Protein AF-A0A7W0UX77-F1 (afdb_monomer_lite)

Radius of gyration: 24.15 Å; chains: 1; bounding box: 64×59×55 Å

Foldseek 3Di:
DDDDDDDDDDDDDDDDDDDDDDDDDDDDDDDPPPPPPPQDPDDDADADDPPDDDDDPCAPPDFPDDRPQKDKDKDFDDDAWRWTWDADPPRPDDGIDIDGDDQDQDPRIDMDIDGRHHDYPDDDDDDDDDQDDHDNDRDDDDDD

Sequence (144 aa):
MNKFIITATYTLAFALAIACNASTEPATTGESSSEPNIVQPERAAPVQESGKSLSYNFDSDAAGRMPVKFHDALTGKGSRGQWSVKADSTAPSAPNVFAQTSADKTSYRFPLAIADEGSFRDLDLSVRFKPISGSVDQAAGLVW

Structure (mmCIF, N/CA/C/O backbone):
data_AF-A0A7W0UX77-F1
#
_entry.id   AF-A0A7W0UX77-F1
#
loop_
_atom_site.group_PDB
_atom_site.id
_atom_site.type_symbol
_atom_site.label_atom_id
_atom_site.label_alt_id
_atom_site.label_comp_id
_atom_site.label_asym_id
_atom_site.label_entity_id
_atom_site.label_seq_id
_atom_site.pdbx_PDB_ins_code
_atom_site.Cartn_x
_atom_site.Cartn_y
_atom_site.Cartn_z
_atom_site.occupancy
_atom_site.B_iso_or_equiv
_atom_site.auth_seq_id
_atom_site.auth_comp_id
_atom_site.auth_asym_id
_atom_site.auth_atom_id
_atom_site.pdbx_PDB_model_num
ATOM 1 N N . MET A 1 1 ? -44.059 -42.157 6.812 1.00 41.53 1 MET A N 1
ATOM 2 C CA . MET A 1 1 ? -44.510 -42.060 5.405 1.00 41.53 1 MET A CA 1
ATOM 3 C C . MET A 1 1 ? -43.559 -41.133 4.661 1.00 41.53 1 MET A C 1
ATOM 5 O O . MET A 1 1 ? -43.005 -40.229 5.272 1.00 41.53 1 MET A O 1
ATOM 9 N N . ASN A 1 2 ? -43.262 -41.487 3.416 1.00 35.41 2 ASN A N 1
ATOM 10 C CA . ASN A 1 2 ? -41.934 -41.441 2.797 1.00 35.41 2 ASN A CA 1
ATOM 11 C C . ASN A 1 2 ? -41.350 -40.048 2.504 1.00 35.41 2 ASN A C 1
ATOM 13 O O . ASN A 1 2 ? -42.035 -39.167 1.994 1.00 35.41 2 ASN A O 1
ATOM 17 N N . LYS A 1 3 ? -40.035 -39.915 2.735 1.00 41.59 3 LYS A N 1
ATOM 18 C CA . LYS A 1 3 ? -39.180 -38.848 2.196 1.00 41.59 3 LYS A CA 1
ATOM 19 C C . LYS A 1 3 ? -38.663 -39.287 0.819 1.00 41.59 3 LYS A C 1
ATOM 21 O O . LYS A 1 3 ? -38.046 -40.344 0.723 1.00 41.59 3 LYS A O 1
ATOM 26 N N . PHE A 1 4 ? -38.917 -38.498 -0.223 1.00 43.62 4 PHE A N 1
ATOM 27 C CA . PHE A 1 4 ? -38.335 -38.690 -1.555 1.00 43.62 4 PHE A CA 1
ATOM 28 C C . PHE A 1 4 ? -36.957 -38.017 -1.610 1.00 43.62 4 PHE A C 1
ATOM 30 O O . PHE A 1 4 ? -36.843 -36.818 -1.366 1.00 43.62 4 PHE A O 1
ATOM 37 N N . ILE A 1 5 ? -35.918 -38.795 -1.912 1.00 51.06 5 ILE A N 1
ATOM 38 C CA . ILE A 1 5 ? -34.559 -38.315 -2.188 1.00 51.06 5 ILE A CA 1
ATOM 39 C C . ILE A 1 5 ? -34.393 -38.335 -3.710 1.00 51.06 5 ILE A C 1
ATOM 41 O O . ILE A 1 5 ? -34.465 -39.400 -4.320 1.00 51.06 5 ILE A O 1
ATOM 45 N N . ILE A 1 6 ? -34.213 -37.164 -4.323 1.00 50.19 6 ILE A N 1
ATOM 46 C CA . ILE A 1 6 ? -33.866 -37.027 -5.742 1.00 50.19 6 ILE A CA 1
ATOM 47 C C . ILE A 1 6 ? -32.341 -36.970 -5.824 1.00 50.19 6 ILE A C 1
ATOM 49 O O . ILE A 1 6 ? -31.734 -35.955 -5.489 1.00 50.19 6 ILE A O 1
ATOM 53 N N . THR A 1 7 ? -31.720 -38.065 -6.253 1.00 43.53 7 THR A N 1
ATOM 54 C CA . THR A 1 7 ? -30.287 -38.112 -6.562 1.00 43.53 7 THR A CA 1
ATOM 55 C C . THR A 1 7 ? -30.116 -37.825 -8.052 1.00 43.53 7 THR A C 1
ATOM 57 O O . THR A 1 7 ? -30.502 -38.640 -8.885 1.00 43.53 7 THR A O 1
ATOM 60 N N . ALA A 1 8 ? -29.566 -36.661 -8.401 1.00 49.38 8 ALA A N 1
ATOM 61 C CA . ALA A 1 8 ? -29.214 -36.318 -9.776 1.00 49.38 8 ALA A CA 1
ATOM 62 C C . ALA A 1 8 ? -27.755 -36.714 -10.045 1.00 49.38 8 ALA A C 1
ATOM 64 O O . ALA A 1 8 ? -26.821 -36.039 -9.617 1.00 49.38 8 ALA A O 1
ATOM 65 N N . THR A 1 9 ? -27.553 -37.828 -10.742 1.00 46.56 9 THR A N 1
ATOM 66 C CA . THR A 1 9 ? -26.255 -38.222 -11.300 1.00 46.56 9 THR A CA 1
ATOM 67 C C . THR A 1 9 ? -26.017 -37.474 -12.608 1.00 46.56 9 THR A C 1
ATOM 69 O O . THR A 1 9 ? -26.667 -37.758 -13.611 1.00 46.56 9 THR A O 1
ATOM 72 N N . TYR A 1 10 ? -25.080 -36.527 -12.605 1.00 35.75 10 TYR A N 1
ATOM 73 C CA . TYR A 1 10 ? -24.553 -35.914 -13.824 1.00 35.75 10 TYR A 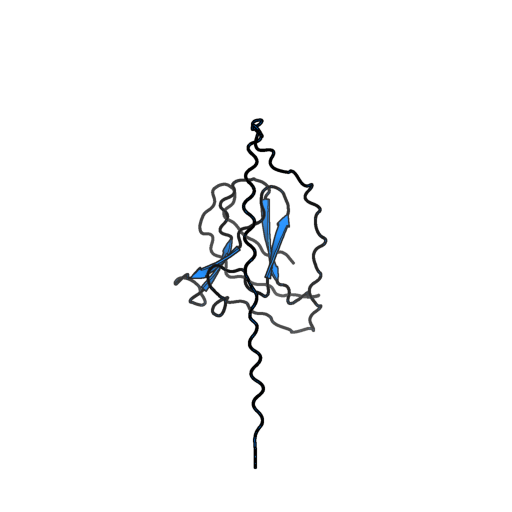CA 1
ATOM 74 C C . TYR A 1 10 ? -23.362 -36.733 -14.324 1.00 35.75 10 TYR A C 1
ATOM 76 O O . TYR A 1 10 ? -22.275 -36.680 -13.755 1.00 35.75 10 TYR A O 1
ATOM 84 N N . THR A 1 11 ? -23.565 -37.493 -15.396 1.00 43.06 11 THR A N 1
ATOM 85 C CA . THR A 1 11 ? -22.472 -38.079 -16.177 1.00 43.06 11 THR A CA 1
ATOM 86 C C . THR A 1 11 ? -22.197 -37.142 -17.348 1.00 43.06 11 THR A C 1
ATOM 88 O O . THR A 1 11 ? -22.965 -37.117 -18.305 1.00 43.06 11 THR A O 1
ATOM 91 N N . LEU A 1 12 ? -21.125 -36.348 -17.272 1.00 45.03 12 LEU A N 1
ATOM 92 C CA . LEU A 1 12 ? -20.636 -35.578 -18.415 1.00 45.03 12 LEU A CA 1
ATOM 93 C C . LEU A 1 12 ? -19.421 -36.303 -19.000 1.00 45.03 12 LEU A C 1
ATOM 95 O O . LEU A 1 12 ? -18.380 -36.422 -18.355 1.00 45.03 12 LEU A O 1
ATOM 99 N N . ALA A 1 13 ? -19.603 -36.851 -20.199 1.00 52.28 13 ALA A N 1
ATOM 100 C CA . ALA A 1 13 ? -18.583 -37.580 -20.936 1.00 52.28 13 ALA A CA 1
ATOM 101 C C . ALA A 1 13 ? -17.512 -36.628 -21.495 1.00 52.28 13 ALA A C 1
ATOM 103 O O . ALA A 1 13 ? -17.821 -35.579 -22.059 1.00 52.28 13 ALA A O 1
ATOM 104 N N . PHE A 1 14 ? -16.251 -37.033 -21.346 1.00 35.00 14 PHE A N 1
ATOM 105 C CA . PHE A 1 14 ? -15.074 -36.425 -21.962 1.00 35.00 14 PHE A CA 1
ATOM 106 C C . PHE A 1 14 ? -15.120 -36.577 -23.490 1.00 35.00 14 PHE A C 1
ATOM 108 O O . PHE A 1 14 ? -15.270 -37.691 -23.991 1.00 35.00 14 PHE A O 1
ATOM 115 N N . ALA A 1 15 ? -14.888 -35.489 -24.225 1.00 46.34 15 ALA A N 1
ATOM 116 C CA . ALA A 1 15 ? -14.480 -35.541 -25.626 1.00 46.34 15 ALA A CA 1
ATOM 117 C C . ALA A 1 15 ? -13.046 -35.006 -25.735 1.00 46.34 15 ALA A C 1
ATOM 119 O O . ALA A 1 15 ? -12.799 -33.808 -25.612 1.00 46.34 15 ALA A O 1
ATOM 120 N N . LEU A 1 16 ? -12.099 -35.924 -25.928 1.00 40.28 16 LEU A N 1
ATOM 121 C CA . LEU A 1 16 ? -10.717 -35.633 -26.286 1.00 40.28 16 LEU A CA 1
ATOM 122 C C . LEU A 1 16 ? -10.634 -35.590 -27.816 1.00 40.28 16 LEU A C 1
ATOM 124 O O . LEU A 1 16 ? -10.829 -36.614 -28.466 1.00 40.28 16 LEU A O 1
ATOM 128 N N . ALA A 1 17 ? -10.337 -34.425 -28.388 1.00 44.22 17 ALA A N 1
ATOM 129 C CA . ALA A 1 17 ? -9.973 -34.303 -29.795 1.00 44.22 17 ALA A CA 1
ATOM 130 C C . ALA A 1 17 ? -8.468 -34.023 -29.889 1.00 44.22 17 ALA A C 1
ATOM 132 O O . ALA A 1 17 ? -8.010 -32.918 -29.607 1.00 44.22 17 ALA A O 1
ATOM 133 N N . ILE A 1 18 ? -7.700 -35.048 -30.262 1.00 48.22 18 ILE A N 1
ATOM 134 C CA . ILE A 1 18 ? -6.318 -34.908 -30.724 1.00 48.22 18 ILE A CA 1
ATOM 135 C C . ILE A 1 18 ? -6.393 -34.678 -32.232 1.00 48.22 18 ILE A C 1
ATOM 137 O O . ILE A 1 18 ? -6.822 -35.562 -32.969 1.00 48.22 18 ILE A O 1
ATOM 141 N N . ALA A 1 19 ? -5.956 -33.508 -32.687 1.00 41.91 19 ALA A N 1
ATOM 142 C CA . ALA A 1 19 ? -5.632 -33.273 -34.085 1.00 41.91 19 ALA A CA 1
ATOM 143 C C . ALA A 1 19 ? -4.218 -32.689 -34.154 1.00 41.91 19 ALA A C 1
ATOM 145 O O . ALA A 1 19 ? -3.977 -31.551 -33.756 1.00 41.91 19 ALA A O 1
ATOM 146 N N . CYS A 1 20 ? -3.277 -33.505 -34.628 1.00 39.06 20 CYS A N 1
ATOM 147 C CA . CYS A 1 20 ? -1.951 -33.063 -35.031 1.00 39.06 20 CYS A CA 1
ATOM 148 C C . CYS A 1 20 ? -2.078 -32.271 -36.332 1.00 39.06 20 CYS A C 1
ATOM 150 O O . CYS A 1 20 ? -2.541 -32.823 -37.324 1.00 39.06 20 CYS A O 1
ATOM 152 N N . ASN A 1 21 ? -1.592 -31.033 -36.356 1.00 47.38 21 ASN A N 1
ATOM 153 C CA . ASN A 1 21 ? -1.151 -30.413 -37.598 1.00 47.38 21 ASN A CA 1
ATOM 154 C C . ASN A 1 21 ? 0.256 -29.864 -37.380 1.00 47.38 21 ASN A C 1
ATOM 156 O O . ASN A 1 21 ? 0.462 -28.901 -36.647 1.00 47.38 21 ASN A O 1
ATOM 160 N N . ALA A 1 22 ? 1.226 -30.524 -38.011 1.00 48.47 22 ALA A N 1
ATOM 161 C CA . ALA A 1 22 ? 2.552 -29.976 -38.214 1.00 48.47 22 ALA A CA 1
ATOM 162 C C . ALA A 1 22 ? 2.446 -28.917 -39.316 1.00 48.47 22 ALA A C 1
ATOM 164 O O . ALA A 1 22 ? 2.065 -29.208 -40.450 1.00 48.47 22 ALA A O 1
ATOM 165 N N . SER A 1 23 ? 2.742 -27.671 -38.975 1.00 42.75 23 SER A N 1
ATOM 166 C CA . SER A 1 23 ? 2.926 -26.586 -39.933 1.00 42.75 23 SER A CA 1
ATOM 167 C C . SER A 1 23 ? 4.071 -25.727 -39.418 1.00 42.75 23 SER A C 1
ATOM 169 O O . SER A 1 23 ? 4.024 -25.209 -38.309 1.00 42.75 23 SER A O 1
ATOM 171 N N . THR A 1 24 ? 5.125 -25.703 -40.222 1.00 37.50 24 THR A N 1
ATOM 172 C CA . THR A 1 24 ? 6.427 -25.059 -40.063 1.00 37.50 24 THR A CA 1
ATOM 173 C C . THR A 1 24 ? 6.392 -23.695 -39.364 1.00 37.50 24 THR A C 1
ATOM 175 O O . THR A 1 24 ? 5.653 -22.800 -39.769 1.00 37.50 24 THR A O 1
ATOM 178 N N . GLU A 1 25 ? 7.251 -23.538 -38.353 1.00 45.16 25 GLU A N 1
ATOM 179 C CA . GLU A 1 25 ? 7.556 -22.279 -37.666 1.00 45.16 25 GLU A CA 1
ATOM 180 C C . GLU A 1 25 ? 8.164 -21.238 -38.623 1.00 45.16 25 GLU A C 1
ATOM 182 O O . GLU A 1 25 ? 9.141 -21.535 -39.317 1.00 45.16 25 GLU A O 1
ATOM 187 N N . PRO A 1 26 ? 7.713 -19.975 -38.580 1.00 39.34 26 PRO A N 1
ATOM 188 C CA . PRO A 1 26 ? 8.605 -18.841 -38.699 1.00 39.34 26 PRO A CA 1
ATOM 189 C C . PRO A 1 26 ? 8.917 -18.314 -37.292 1.00 39.34 26 PRO A C 1
ATOM 191 O O . PRO A 1 26 ? 8.025 -18.115 -36.464 1.00 39.34 26 PRO A O 1
ATOM 194 N N . ALA A 1 27 ? 10.204 -18.091 -37.024 1.00 46.22 27 ALA A N 1
ATOM 195 C CA . ALA A 1 27 ? 10.697 -17.497 -35.790 1.00 46.22 27 ALA A CA 1
ATOM 196 C C . ALA A 1 27 ? 9.950 -16.188 -35.485 1.00 46.22 27 ALA A C 1
ATOM 198 O O . ALA A 1 27 ? 10.143 -15.176 -36.156 1.00 46.22 27 ALA A O 1
ATOM 199 N N . THR A 1 28 ? 9.086 -16.214 -34.470 1.00 30.56 28 THR A N 1
ATOM 200 C CA . THR A 1 28 ? 8.449 -15.007 -33.944 1.00 30.56 28 THR A CA 1
ATOM 201 C C . THR A 1 28 ? 9.386 -14.427 -32.898 1.00 30.56 28 THR A C 1
ATOM 203 O O . THR A 1 28 ? 9.451 -14.890 -31.760 1.00 30.56 28 THR A O 1
ATOM 206 N N . THR A 1 29 ? 10.161 -13.433 -33.326 1.00 34.19 29 THR A N 1
ATOM 207 C CA . THR A 1 29 ? 10.785 -12.438 -32.457 1.00 34.19 29 THR A CA 1
ATOM 208 C C . THR A 1 29 ? 9.755 -11.987 -31.429 1.00 34.19 29 THR A C 1
ATOM 210 O O . THR A 1 29 ? 8.651 -11.599 -31.801 1.00 34.19 29 THR A O 1
ATOM 213 N N . GLY A 1 30 ? 10.104 -12.079 -30.144 1.00 43.88 30 GLY A N 1
ATOM 214 C CA . GLY A 1 30 ? 9.257 -11.631 -29.047 1.00 43.88 30 GLY A CA 1
ATOM 215 C C . GLY A 1 30 ? 8.926 -10.151 -29.193 1.00 43.88 30 GLY A C 1
ATOM 216 O O . GLY A 1 30 ? 9.693 -9.287 -28.774 1.00 43.88 30 GLY A O 1
ATOM 217 N N . GLU A 1 31 ? 7.775 -9.869 -29.786 1.00 32.94 31 GLU A N 1
ATOM 218 C CA . GLU A 1 31 ? 7.165 -8.555 -29.792 1.00 32.94 31 GLU A CA 1
ATOM 219 C C . GLU A 1 31 ? 6.361 -8.452 -28.498 1.00 32.94 31 GLU A C 1
ATOM 221 O O . GLU A 1 31 ? 5.233 -8.926 -28.376 1.00 32.94 31 GLU A O 1
ATOM 226 N N . SER A 1 32 ? 7.021 -7.898 -27.479 1.00 38.69 32 SER A N 1
ATOM 227 C CA . SER A 1 32 ? 6.365 -7.359 -26.294 1.00 38.69 32 SER A CA 1
ATOM 228 C C . SER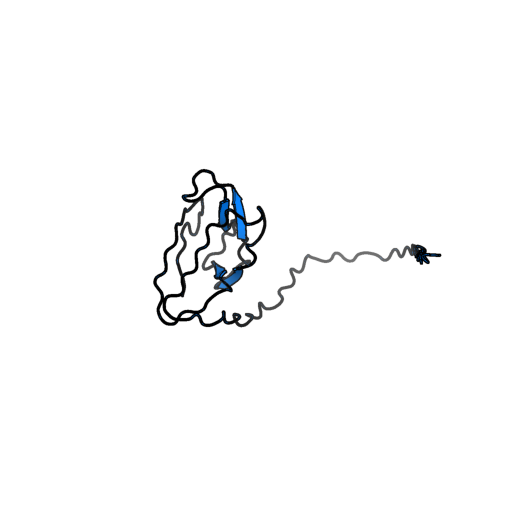 A 1 32 ? 5.274 -6.413 -26.778 1.00 38.69 32 SER A C 1
ATOM 230 O O . SER A 1 32 ? 5.575 -5.303 -27.212 1.00 38.69 32 SER A O 1
ATOM 232 N N . SER A 1 33 ? 4.025 -6.871 -26.727 1.00 37.00 33 SER A N 1
ATOM 233 C CA . SER A 1 33 ? 2.840 -6.104 -27.080 1.00 37.00 33 SER A CA 1
ATOM 234 C C . SER A 1 33 ? 2.817 -4.818 -26.260 1.00 37.00 33 SER A C 1
ATOM 236 O O . SER A 1 33 ? 2.427 -4.808 -25.091 1.00 37.00 33 SER A O 1
ATOM 238 N N . SER A 1 34 ? 3.270 -3.721 -26.858 1.00 49.09 34 SER A N 1
ATOM 239 C CA . SER A 1 34 ? 3.027 -2.379 -26.360 1.00 49.09 34 SER A CA 1
ATOM 240 C C . SER A 1 34 ? 1.565 -2.045 -26.642 1.00 49.09 34 SER A C 1
ATOM 242 O O . SER A 1 34 ? 1.259 -1.300 -27.573 1.00 49.09 34 SER A O 1
ATOM 244 N N . GLU A 1 35 ? 0.649 -2.628 -25.869 1.00 47.56 35 GLU A N 1
ATOM 245 C CA . GLU A 1 35 ? -0.659 -2.006 -25.722 1.00 47.56 35 GLU A CA 1
ATOM 246 C C . GLU A 1 35 ? -0.428 -0.622 -25.098 1.00 47.56 35 GLU A C 1
ATOM 248 O O . GLU A 1 35 ? 0.306 -0.508 -24.106 1.00 47.56 35 GLU A O 1
ATOM 253 N N . PRO A 1 36 ? -0.975 0.458 -25.685 1.00 42.62 36 PRO A N 1
ATOM 254 C CA . PRO A 1 36 ? -0.892 1.767 -25.068 1.00 42.62 36 PRO A CA 1
ATOM 255 C C . PRO A 1 36 ? -1.518 1.655 -23.681 1.00 42.62 36 PRO A C 1
ATOM 257 O O . PRO A 1 36 ? -2.640 1.172 -23.540 1.00 42.62 36 PRO A O 1
ATOM 260 N N . ASN A 1 37 ? -0.774 2.078 -22.661 1.00 52.97 37 ASN A N 1
ATOM 261 C CA . ASN A 1 37 ? -1.239 2.131 -21.283 1.00 52.97 37 ASN A CA 1
ATOM 262 C C . ASN A 1 37 ? -2.379 3.163 -21.220 1.00 52.97 37 ASN A C 1
ATOM 264 O O . ASN A 1 37 ? -2.143 4.341 -20.951 1.00 52.97 37 ASN A O 1
ATOM 268 N N . ILE A 1 38 ? -3.601 2.757 -21.581 1.00 52.25 38 ILE A N 1
ATOM 269 C CA . ILE A 1 38 ? -4.797 3.570 -21.399 1.00 52.25 38 ILE A CA 1
ATOM 270 C C . ILE A 1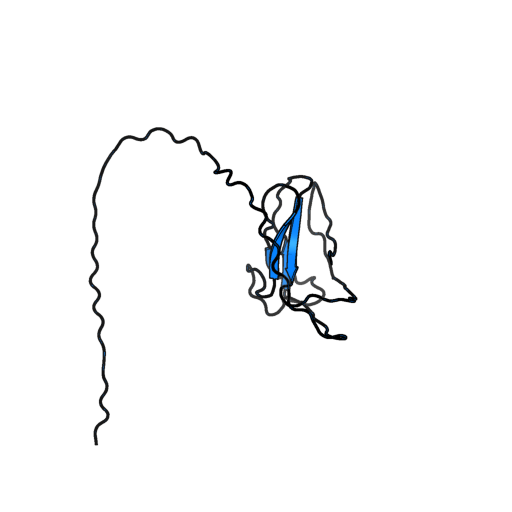 38 ? -4.908 3.747 -19.893 1.00 52.25 38 ILE A C 1
ATOM 272 O O . ILE A 1 38 ? -5.212 2.799 -19.169 1.00 52.25 38 ILE A O 1
ATOM 276 N N . VAL A 1 39 ? -4.581 4.953 -19.426 1.00 58.56 39 VAL A N 1
ATOM 277 C CA . VAL A 1 39 ? -4.721 5.341 -18.026 1.00 58.56 39 VAL A CA 1
ATOM 278 C C . VAL A 1 39 ? -6.196 5.178 -17.688 1.00 58.56 39 VAL A C 1
ATOM 280 O O . VAL A 1 39 ? -7.026 5.984 -18.110 1.00 58.56 39 VAL A O 1
ATOM 283 N N . GLN A 1 40 ? -6.537 4.087 -17.001 1.00 63.97 40 GLN A N 1
ATOM 284 C CA . GLN A 1 40 ? -7.891 3.901 -16.508 1.00 63.97 40 GLN A CA 1
ATOM 285 C C . GLN A 1 40 ? -8.170 5.023 -15.506 1.00 63.97 40 GLN A C 1
ATOM 287 O O . GLN A 1 40 ? -7.338 5.251 -14.624 1.00 63.97 40 GLN A O 1
ATOM 292 N N . PRO A 1 41 ? -9.290 5.753 -15.652 1.00 76.19 41 PRO A N 1
ATOM 293 C CA . PRO A 1 41 ? -9.697 6.723 -14.654 1.00 76.19 41 PRO A CA 1
ATOM 294 C C . PRO A 1 41 ? -9.791 6.036 -13.296 1.00 76.19 41 PRO A C 1
ATOM 296 O O . PRO A 1 41 ? -10.404 4.972 -13.184 1.00 76.19 41 PRO A O 1
ATOM 299 N N . GLU A 1 42 ? -9.173 6.648 -12.291 1.00 84.62 42 GLU A N 1
ATOM 300 C CA . GLU A 1 42 ? -9.213 6.146 -10.923 1.00 84.62 42 GLU A CA 1
ATOM 301 C C . GLU A 1 42 ? -10.665 6.024 -10.451 1.00 84.62 42 GLU A C 1
ATOM 303 O O . GLU A 1 42 ? -11.493 6.914 -10.694 1.00 84.62 42 GLU A O 1
ATOM 308 N N . ARG A 1 43 ? -10.993 4.912 -9.789 1.00 85.25 43 ARG A N 1
ATOM 309 C CA . ARG A 1 43 ? -12.339 4.713 -9.267 1.00 85.25 43 ARG A CA 1
ATOM 310 C C . ARG A 1 43 ? -12.475 5.538 -7.996 1.00 85.25 43 ARG A C 1
ATOM 312 O O . ARG A 1 43 ? -11.798 5.298 -7.006 1.00 85.25 43 ARG A O 1
ATOM 319 N N . ALA A 1 44 ? -13.427 6.466 -7.987 1.00 87.12 44 ALA A N 1
ATOM 320 C CA . ALA A 1 44 ? -13.711 7.232 -6.782 1.00 87.12 44 ALA A CA 1
ATOM 321 C C . ALA A 1 44 ? -14.150 6.307 -5.629 1.00 87.12 44 ALA A C 1
ATOM 323 O O . ALA A 1 44 ? -15.144 5.579 -5.740 1.00 87.12 44 ALA A O 1
ATOM 324 N N . ALA A 1 45 ? -13.414 6.373 -4.519 1.00 93.75 45 ALA A N 1
ATOM 325 C CA . ALA A 1 45 ? -13.805 5.783 -3.247 1.00 93.75 45 ALA A CA 1
ATOM 326 C C . ALA A 1 45 ? -15.052 6.500 -2.680 1.00 93.75 45 ALA A C 1
ATOM 328 O O . ALA A 1 45 ? -15.273 7.684 -2.961 1.00 93.75 45 ALA A O 1
ATOM 329 N N . PRO A 1 46 ? -15.891 5.821 -1.881 1.00 96.19 46 PRO A N 1
ATOM 330 C CA . PRO A 1 46 ? -17.090 6.425 -1.314 1.00 96.19 46 PRO A CA 1
ATOM 331 C C . PRO A 1 46 ? -16.735 7.551 -0.337 1.00 96.19 46 PRO A C 1
ATOM 333 O O . PRO A 1 46 ? -15.859 7.396 0.517 1.00 96.19 46 PRO A O 1
ATOM 336 N N . VAL A 1 47 ? -17.453 8.672 -0.429 1.00 97.00 47 VAL A N 1
ATOM 337 C CA . VAL A 1 47 ? -17.303 9.792 0.510 1.00 97.00 47 VAL A CA 1
ATOM 338 C C . VAL A 1 47 ? -17.693 9.338 1.915 1.00 97.00 47 VAL A C 1
ATOM 340 O O . VAL A 1 47 ? -18.765 8.767 2.108 1.00 97.00 47 VAL A O 1
ATOM 343 N N . GLN A 1 48 ? -16.821 9.594 2.886 1.00 97.31 48 GLN A N 1
ATOM 344 C CA . GLN A 1 48 ? -17.049 9.242 4.285 1.00 97.31 48 GLN A CA 1
ATOM 345 C C . GLN A 1 48 ? -17.639 10.410 5.080 1.00 97.31 48 GLN A C 1
ATOM 347 O O . GLN A 1 48 ? -17.384 11.580 4.790 1.00 97.31 48 GLN A O 1
ATOM 352 N N . GLU A 1 49 ? -18.410 10.081 6.116 1.00 96.75 49 GLU A N 1
ATOM 353 C CA . GLU A 1 49 ? -18.925 11.068 7.067 1.00 96.75 49 GLU A CA 1
ATOM 354 C C . GLU A 1 49 ? -17.806 11.646 7.948 1.00 96.75 49 GLU A C 1
ATOM 356 O O . GLU A 1 49 ? -16.797 10.991 8.231 1.00 96.75 49 GLU A O 1
ATOM 361 N N . SER A 1 50 ? -17.996 12.879 8.422 1.00 97.06 50 SER A N 1
ATOM 362 C CA . SER A 1 50 ? -17.050 13.538 9.326 1.00 97.06 50 SER A CA 1
ATOM 363 C C . SER A 1 50 ? -16.808 12.715 10.596 1.00 97.06 50 SER A C 1
ATOM 365 O O . SER A 1 50 ? -17.740 12.206 11.214 1.00 97.06 50 SER A O 1
ATOM 367 N N . GLY A 1 51 ? -15.541 12.603 11.003 1.00 96.06 51 GLY A N 1
ATOM 368 C CA . GLY A 1 51 ? -15.131 11.827 12.179 1.00 96.06 51 GLY A CA 1
ATOM 369 C C . GLY A 1 51 ? -14.979 10.322 11.933 1.00 96.06 51 GLY A C 1
ATOM 370 O O . GLY A 1 51 ? -14.544 9.604 12.836 1.00 96.06 51 GLY A O 1
ATOM 371 N N . LYS A 1 52 ? -15.283 9.819 10.727 1.00 97.44 52 LYS A N 1
ATOM 372 C CA . LYS A 1 52 ? -14.996 8.428 10.366 1.00 97.44 52 LYS A CA 1
ATOM 373 C C . LYS A 1 52 ? -13.488 8.168 10.401 1.00 97.44 52 LYS A C 1
ATOM 375 O O . LYS A 1 52 ? -12.713 8.879 9.773 1.00 97.44 52 LYS A O 1
ATOM 380 N N . SER A 1 53 ? -13.089 7.098 11.088 1.00 96.81 53 SER A N 1
ATOM 381 C CA . SER A 1 53 ? -11.708 6.609 11.119 1.00 96.81 53 SER A CA 1
ATOM 382 C C . SER A 1 53 ? -11.608 5.236 10.454 1.00 96.81 53 SER A C 1
ATOM 384 O O . SER A 1 53 ? -12.465 4.371 10.666 1.00 96.81 53 SER A O 1
ATOM 386 N N . LEU A 1 54 ? -10.562 5.052 9.648 1.00 96.69 54 LEU A N 1
ATOM 387 C CA . LEU A 1 54 ? -10.176 3.786 9.031 1.00 96.69 54 LEU A CA 1
ATOM 388 C C . LEU A 1 54 ? -8.750 3.447 9.476 1.00 96.69 54 LEU A C 1
ATOM 390 O O . LEU A 1 54 ? -7.894 4.326 9.552 1.00 96.69 54 LEU A O 1
ATOM 394 N N . SER A 1 55 ? -8.501 2.174 9.776 1.00 96.44 55 SER A N 1
ATOM 395 C CA . SER A 1 55 ? -7.189 1.680 10.193 1.00 96.44 55 SER A CA 1
ATOM 396 C C . SER A 1 55 ? -6.884 0.370 9.482 1.00 96.44 55 SER A C 1
ATOM 398 O O . SER A 1 55 ? -7.743 -0.511 9.404 1.00 96.44 55 SER A O 1
ATOM 400 N N . TYR A 1 56 ? -5.655 0.250 8.983 1.00 97.06 56 TYR A N 1
ATOM 401 C CA . TYR A 1 56 ? -5.171 -0.906 8.238 1.00 97.06 56 TYR A CA 1
ATOM 402 C C . TYR A 1 56 ? -3.886 -1.419 8.892 1.00 97.06 56 TYR A C 1
ATOM 404 O O . TYR A 1 56 ? -2.859 -0.740 8.862 1.00 97.06 56 TYR A O 1
ATOM 412 N N . ASN A 1 57 ? -3.952 -2.601 9.508 1.00 96.94 57 ASN A N 1
ATOM 413 C CA . ASN A 1 57 ? -2.793 -3.276 10.104 1.00 96.94 57 ASN A CA 1
ATOM 414 C C . ASN A 1 57 ? -2.388 -4.559 9.364 1.00 96.94 57 ASN A C 1
ATOM 416 O O . ASN A 1 57 ? -1.287 -5.042 9.574 1.00 96.94 57 ASN A O 1
ATOM 420 N N . PHE A 1 58 ? -3.242 -5.076 8.477 1.00 97.62 58 PHE A N 1
ATOM 421 C CA . PHE A 1 58 ? -3.000 -6.244 7.619 1.00 97.62 58 PHE A CA 1
ATOM 422 C C . PHE A 1 58 ? -2.835 -7.593 8.338 1.00 97.62 58 PHE A C 1
ATOM 424 O O . PHE A 1 58 ? -2.583 -8.622 7.707 1.00 97.62 58 PHE A O 1
ATOM 431 N N . ASP A 1 59 ? -3.021 -7.626 9.656 1.00 97.06 59 ASP A N 1
ATOM 432 C CA . ASP A 1 59 ? -2.770 -8.811 10.484 1.00 97.06 59 ASP A CA 1
ATOM 433 C C . ASP A 1 59 ? -3.763 -9.950 10.228 1.00 97.06 59 ASP A C 1
ATOM 435 O O . ASP A 1 59 ? -3.442 -11.118 10.438 1.00 97.06 59 ASP A O 1
ATOM 439 N N . SER A 1 60 ? -4.954 -9.620 9.724 1.00 95.56 60 SER A N 1
ATOM 440 C CA . SER A 1 60 ? -5.977 -10.587 9.318 1.00 95.56 60 SER A CA 1
ATOM 441 C C . SER A 1 60 ? -5.973 -10.903 7.821 1.00 95.56 60 SER A C 1
ATOM 443 O O . SER A 1 60 ? -6.765 -11.735 7.380 1.00 95.56 60 SER A O 1
ATOM 445 N N . ASP A 1 61 ? -5.143 -10.224 7.026 1.00 96.56 61 ASP A N 1
ATOM 446 C CA . ASP A 1 61 ? -5.094 -10.432 5.582 1.00 96.56 61 ASP A CA 1
ATOM 447 C C . ASP A 1 61 ? -4.261 -11.669 5.215 1.00 96.56 61 ASP A C 1
ATOM 449 O O . ASP A 1 61 ? -3.311 -12.061 5.899 1.00 96.56 61 ASP A O 1
ATOM 453 N N . ALA A 1 62 ? -4.614 -12.297 4.092 1.00 94.81 62 ALA A N 1
ATOM 454 C CA . ALA A 1 62 ? -3.908 -13.471 3.598 1.00 94.81 62 ALA A CA 1
ATOM 455 C C . ALA A 1 62 ? -2.521 -13.098 3.048 1.00 94.81 62 ALA A C 1
ATOM 457 O O . ALA A 1 62 ? -2.397 -12.273 2.140 1.00 94.81 62 ALA A O 1
ATOM 458 N N . ALA A 1 63 ? -1.478 -13.766 3.544 1.00 95.25 63 ALA A N 1
ATOM 459 C CA . ALA A 1 63 ? -0.113 -13.572 3.064 1.00 95.25 63 ALA A CA 1
ATOM 460 C C . ALA A 1 63 ? 0.021 -13.845 1.552 1.00 95.25 63 ALA A C 1
ATOM 462 O O . ALA A 1 63 ? -0.633 -14.723 0.985 1.00 95.25 63 ALA A O 1
ATOM 463 N N . GLY A 1 64 ? 0.898 -13.088 0.894 1.00 96.75 64 GLY A N 1
ATOM 464 C CA . GLY A 1 64 ? 1.167 -13.178 -0.540 1.00 96.75 64 GLY A CA 1
ATOM 465 C C . GLY A 1 64 ? 0.075 -12.582 -1.432 1.00 96.75 64 GLY A C 1
ATOM 466 O O . GLY A 1 64 ? 0.170 -12.698 -2.653 1.00 96.75 64 GLY A O 1
ATOM 467 N N . ARG A 1 65 ? -0.962 -11.958 -0.860 1.00 95.50 65 ARG A N 1
ATOM 468 C CA . ARG A 1 65 ? -2.072 -11.351 -1.606 1.00 95.50 65 ARG A CA 1
ATOM 469 C C . ARG A 1 65 ? -2.134 -9.842 -1.413 1.00 95.50 65 ARG A C 1
ATOM 471 O O . ARG A 1 65 ? -1.596 -9.309 -0.446 1.00 95.50 65 ARG A O 1
ATOM 478 N N . MET A 1 66 ? -2.800 -9.180 -2.352 1.00 96.06 66 MET A N 1
ATOM 479 C CA . MET A 1 66 ? -3.268 -7.809 -2.181 1.00 96.06 66 MET A CA 1
ATOM 480 C C . MET A 1 66 ? -4.384 -7.801 -1.124 1.00 96.06 66 MET A C 1
ATOM 482 O O . MET A 1 66 ? -5.276 -8.652 -1.218 1.00 96.06 66 MET A O 1
ATOM 486 N N . PRO A 1 67 ? -4.361 -6.895 -0.130 1.00 96.31 67 PRO A N 1
ATOM 487 C CA . PRO A 1 67 ? -5.497 -6.703 0.764 1.00 96.31 67 PRO A CA 1
ATOM 488 C C . PRO A 1 67 ? -6.750 -6.340 -0.040 1.00 96.31 67 PRO A C 1
ATOM 490 O O . PRO A 1 67 ? -6.681 -5.539 -0.964 1.00 96.31 67 PRO A O 1
ATOM 493 N N . VAL A 1 68 ? -7.908 -6.893 0.327 1.00 94.19 68 VAL A N 1
ATOM 494 C CA . VAL A 1 68 ? -9.163 -6.750 -0.451 1.00 94.19 68 VAL A CA 1
ATOM 495 C C . VAL A 1 68 ? -9.635 -5.296 -0.573 1.00 94.19 68 VAL A C 1
ATOM 497 O O . VAL A 1 68 ? -10.373 -4.956 -1.489 1.00 94.19 68 VAL A O 1
ATOM 500 N N . LYS A 1 69 ? -9.222 -4.449 0.370 1.00 95.88 69 LYS A N 1
ATOM 501 C CA . LYS A 1 69 ? -9.605 -3.035 0.486 1.00 95.88 69 LYS A CA 1
ATOM 502 C C . LYS A 1 69 ? -8.648 -2.091 -0.248 1.00 95.88 69 LYS A C 1
ATOM 504 O O . LYS A 1 69 ? -8.689 -0.886 -0.006 1.00 95.88 69 LYS A O 1
ATOM 509 N N . PHE A 1 70 ? -7.734 -2.649 -1.038 1.00 97.12 70 PHE A N 1
ATOM 510 C CA . PHE A 1 70 ? -6.747 -1.903 -1.792 1.00 97.12 70 PHE A CA 1
ATOM 511 C C . PHE A 1 70 ? -6.668 -2.413 -3.223 1.00 97.12 70 PHE A C 1
ATOM 513 O O . PHE A 1 70 ? -6.698 -3.619 -3.479 1.00 97.12 70 PHE A O 1
ATOM 520 N N . HIS A 1 71 ? -6.401 -1.492 -4.136 1.00 95.56 71 HIS A N 1
ATOM 521 C CA . HIS A 1 71 ? -5.980 -1.810 -5.490 1.00 95.56 71 HIS A CA 1
ATOM 522 C C . HIS A 1 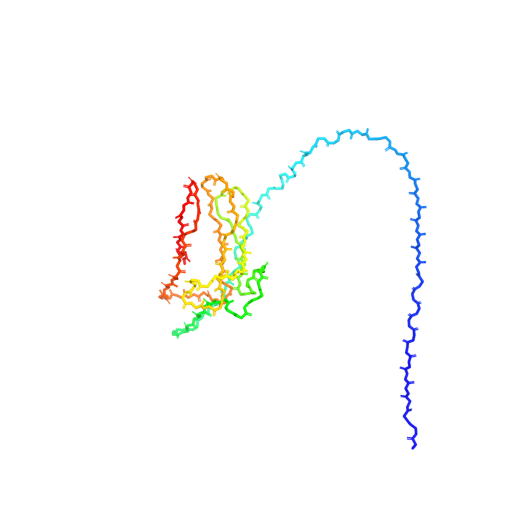71 ? -4.667 -1.090 -5.820 1.00 95.56 71 HIS A C 1
ATOM 524 O O . HIS A 1 71 ? -4.244 -0.163 -5.124 1.00 95.56 71 HIS A O 1
ATOM 530 N N . ASP A 1 72 ? -3.961 -1.568 -6.843 1.00 95.44 72 ASP A N 1
ATOM 531 C CA . ASP A 1 72 ? -2.707 -0.970 -7.281 1.00 95.44 72 ASP A CA 1
ATOM 532 C C . ASP A 1 72 ? -2.948 0.009 -8.426 1.00 95.44 72 ASP A C 1
ATOM 534 O O . ASP A 1 72 ? -3.801 -0.213 -9.281 1.00 95.44 72 ASP A O 1
ATOM 538 N N . ALA A 1 73 ? -2.132 1.053 -8.492 1.00 94.62 73 ALA A N 1
ATOM 539 C CA . ALA A 1 73 ? -2.049 1.948 -9.638 1.00 94.62 73 ALA A CA 1
ATOM 540 C C . ALA A 1 73 ? -0.590 2.323 -9.919 1.00 94.62 73 ALA A C 1
ATOM 542 O O . ALA A 1 73 ? 0.331 1.960 -9.180 1.00 94.62 73 ALA A O 1
ATOM 543 N N . LEU A 1 74 ? -0.362 3.023 -11.026 1.00 94.50 74 LEU A N 1
ATOM 544 C CA . LEU A 1 74 ? 0.960 3.492 -11.417 1.00 94.50 74 LEU A CA 1
ATOM 545 C C . LEU A 1 74 ? 0.854 4.904 -11.975 1.00 94.50 74 LEU A C 1
ATOM 547 O O . LEU A 1 74 ? 0.102 5.142 -12.918 1.00 94.50 74 LEU A O 1
ATOM 551 N N . THR A 1 75 ? 1.677 5.805 -11.449 1.00 93.25 75 THR A N 1
ATOM 552 C CA . THR A 1 75 ? 2.025 7.045 -12.144 1.00 93.25 75 THR A CA 1
ATOM 553 C C . THR A 1 75 ? 3.493 7.006 -12.566 1.00 93.25 75 THR A C 1
ATOM 555 O O . THR A 1 75 ? 4.316 6.268 -12.013 1.00 93.25 75 THR A O 1
ATOM 558 N N . GLY A 1 76 ? 3.830 7.780 -13.595 1.00 93.81 76 GLY A N 1
ATOM 559 C CA . GLY A 1 76 ? 5.159 7.748 -14.193 1.00 93.81 76 GLY A CA 1
ATOM 560 C C . GLY A 1 76 ? 5.341 6.589 -15.177 1.00 93.81 76 GLY A C 1
ATOM 561 O O . GLY A 1 76 ? 4.461 6.313 -15.990 1.00 93.81 76 GLY A O 1
ATOM 562 N N . LYS A 1 77 ? 6.522 5.969 -15.164 1.00 93.94 77 LYS A N 1
ATOM 563 C CA . LYS A 1 77 ? 6.985 4.990 -16.162 1.00 93.94 77 LYS A CA 1
ATOM 564 C C . LYS A 1 77 ? 7.141 3.585 -15.571 1.00 93.94 77 LYS A C 1
ATOM 566 O O . LYS A 1 77 ? 7.104 3.394 -14.361 1.00 93.94 77 LYS A O 1
ATOM 571 N N . GLY A 1 78 ? 7.413 2.614 -16.443 1.00 94.69 78 GLY A N 1
ATOM 572 C CA . GLY A 1 78 ? 7.776 1.247 -16.064 1.00 94.69 78 GLY A CA 1
ATOM 573 C C . GLY A 1 78 ? 6.575 0.355 -15.760 1.00 94.69 78 GLY A C 1
ATOM 574 O O . GLY A 1 78 ? 5.446 0.658 -16.138 1.00 94.69 78 GLY A O 1
ATOM 575 N N . SER A 1 79 ? 6.835 -0.778 -15.107 1.00 93.75 79 SER A N 1
ATOM 576 C CA . SER A 1 79 ? 5.796 -1.751 -14.744 1.00 93.75 79 SER A CA 1
ATOM 577 C C . SER A 1 79 ? 4.959 -1.285 -13.545 1.00 93.75 79 SER A C 1
ATOM 579 O O . SER A 1 79 ? 5.423 -0.470 -12.748 1.00 93.75 79 SER A O 1
ATOM 581 N N . ARG A 1 80 ? 3.748 -1.823 -13.339 1.00 94.12 80 ARG A N 1
ATOM 582 C CA . ARG A 1 80 ? 2.991 -1.596 -12.088 1.00 94.12 80 ARG A CA 1
ATOM 583 C C . ARG A 1 80 ? 3.739 -2.161 -10.875 1.00 94.12 80 ARG A C 1
ATOM 585 O O . ARG A 1 80 ? 4.629 -3.004 -11.009 1.00 94.12 80 ARG A O 1
ATOM 592 N N . GLY A 1 81 ? 3.410 -1.664 -9.684 1.00 94.44 81 GLY A N 1
ATOM 593 C CA . GLY A 1 81 ? 3.955 -2.193 -8.431 1.00 94.44 81 GLY A CA 1
ATOM 594 C C . GLY A 1 81 ? 3.586 -3.654 -8.218 1.00 94.44 81 GLY A C 1
ATOM 595 O O . GLY A 1 81 ? 2.541 -4.104 -8.672 1.00 94.44 81 GLY A O 1
ATOM 596 N N . GLN A 1 82 ? 4.428 -4.386 -7.491 1.00 96.88 82 GLN A N 1
ATOM 597 C CA . GLN A 1 82 ? 4.043 -5.699 -6.977 1.00 96.88 82 GLN A CA 1
ATOM 598 C C . GLN A 1 82 ? 3.763 -5.557 -5.494 1.00 96.88 82 GLN A C 1
ATOM 600 O O . GLN A 1 82 ? 4.684 -5.348 -4.705 1.00 96.88 82 GLN A O 1
ATOM 605 N N . TRP A 1 83 ? 2.497 -5.664 -5.124 1.00 98.06 83 TRP A N 1
ATOM 606 C CA . TRP A 1 83 ? 2.030 -5.439 -3.767 1.00 98.06 83 TRP A CA 1
ATOM 607 C C . TRP A 1 83 ? 1.561 -6.750 -3.138 1.00 98.06 83 TRP A C 1
ATOM 609 O O . TRP A 1 83 ? 0.860 -7.535 -3.774 1.00 98.06 83 TRP A O 1
ATOM 619 N N . SER A 1 84 ? 1.973 -7.021 -1.898 1.00 97.94 84 SER A N 1
ATOM 620 C CA . SER A 1 84 ? 1.548 -8.228 -1.180 1.00 97.94 84 SER A CA 1
ATOM 621 C C . SER A 1 84 ? 1.653 -8.081 0.333 1.00 97.94 84 SER A C 1
ATOM 623 O O . SER A 1 84 ? 2.526 -7.376 0.844 1.00 97.94 84 SER A O 1
ATOM 625 N N . VAL A 1 85 ? 0.786 -8.786 1.054 1.00 98.50 85 VAL A N 1
ATOM 626 C CA . VAL A 1 85 ? 0.901 -8.966 2.502 1.00 98.50 85 VAL A CA 1
ATOM 627 C C . VAL A 1 85 ? 2.046 -9.926 2.816 1.00 98.50 85 VAL A C 1
ATOM 629 O O . VAL A 1 85 ? 2.159 -10.992 2.206 1.00 98.50 85 VAL A O 1
ATOM 632 N N . LYS A 1 86 ? 2.907 -9.566 3.766 1.00 98.00 86 LYS A N 1
ATOM 633 C CA . LYS A 1 86 ? 4.064 -10.370 4.177 1.00 98.00 86 LYS A CA 1
ATOM 634 C C . LYS A 1 86 ? 4.172 -10.416 5.690 1.00 98.00 86 LYS A C 1
ATOM 636 O O . LYS A 1 86 ? 3.908 -9.419 6.350 1.00 98.00 86 LYS A O 1
ATOM 641 N N . ALA A 1 87 ? 4.636 -11.546 6.211 1.00 97.56 87 ALA A N 1
ATOM 642 C CA . ALA A 1 87 ? 5.016 -11.633 7.611 1.00 97.56 87 ALA A CA 1
ATOM 643 C C . ALA A 1 87 ? 6.254 -10.761 7.876 1.00 97.56 87 ALA A C 1
ATOM 645 O O . ALA A 1 87 ? 7.242 -10.837 7.138 1.00 97.56 87 ALA A O 1
ATOM 646 N N . ASP A 1 88 ? 6.208 -9.960 8.935 1.00 97.12 88 ASP A N 1
ATOM 647 C CA . ASP A 1 88 ? 7.336 -9.177 9.431 1.00 97.12 88 ASP A CA 1
ATOM 648 C C . ASP A 1 88 ? 7.216 -9.045 10.951 1.00 97.12 88 ASP A C 1
ATOM 650 O O . ASP A 1 88 ? 6.410 -8.280 11.473 1.00 97.12 88 ASP A O 1
ATOM 654 N N . SER A 1 89 ? 8.046 -9.782 11.688 1.00 95.94 89 SER A N 1
ATOM 655 C CA . SER A 1 89 ? 8.026 -9.769 13.155 1.00 95.94 89 SER A CA 1
ATOM 656 C C . SER A 1 89 ? 8.493 -8.445 13.768 1.00 95.94 89 SER A C 1
ATOM 658 O O . SER A 1 89 ? 8.411 -8.277 14.980 1.00 95.94 89 SER A O 1
ATOM 660 N N . THR A 1 90 ? 9.025 -7.522 12.961 1.00 95.94 90 THR A N 1
ATOM 661 C CA . THR A 1 90 ? 9.413 -6.172 13.396 1.00 95.94 90 THR A CA 1
ATOM 662 C C . THR A 1 90 ? 8.312 -5.139 13.152 1.00 95.94 90 THR A C 1
ATOM 664 O O . THR A 1 90 ? 8.502 -3.958 13.449 1.00 95.94 90 THR A O 1
ATOM 667 N N . ALA A 1 91 ? 7.168 -5.560 12.602 1.00 96.06 91 ALA A N 1
ATOM 668 C CA . ALA A 1 91 ? 6.019 -4.700 12.397 1.00 96.06 91 ALA A CA 1
ATOM 669 C C . ALA A 1 91 ? 5.492 -4.158 13.741 1.00 96.06 91 ALA A C 1
ATOM 671 O O . ALA A 1 91 ? 5.407 -4.905 14.717 1.00 96.06 91 ALA A O 1
ATOM 672 N N . PRO A 1 92 ? 5.092 -2.875 13.814 1.00 94.19 92 PRO A N 1
ATOM 673 C CA . PRO A 1 92 ? 4.507 -2.315 15.034 1.00 94.19 92 PRO A CA 1
ATOM 674 C C . PRO A 1 92 ? 3.190 -2.985 15.458 1.00 94.19 92 PRO A C 1
ATOM 676 O O . PRO A 1 92 ? 2.831 -2.926 16.630 1.00 94.19 92 PRO A O 1
ATOM 679 N N . SER A 1 93 ? 2.488 -3.604 14.505 1.00 95.00 93 SER A N 1
ATOM 680 C CA . SER A 1 93 ? 1.397 -4.557 14.718 1.00 95.00 93 SER A CA 1
ATOM 681 C C . SER A 1 93 ? 1.784 -5.830 13.971 1.00 95.00 93 SER A C 1
ATOM 683 O O . SER A 1 93 ? 2.083 -5.750 12.785 1.00 95.00 93 SER A O 1
ATOM 685 N N . ALA A 1 94 ? 1.890 -6.952 14.678 1.00 93.31 94 ALA A N 1
ATOM 686 C CA . ALA A 1 94 ? 2.307 -8.240 14.131 1.00 93.31 94 ALA A CA 1
ATOM 687 C C . ALA A 1 94 ? 1.071 -9.137 13.903 1.00 93.31 94 ALA A C 1
ATOM 689 O O . ALA A 1 94 ? 0.124 -9.051 14.691 1.00 93.31 94 ALA A O 1
ATOM 690 N N . PRO A 1 95 ? 1.089 -10.060 12.918 1.00 96.38 95 PRO A N 1
ATOM 691 C CA . PRO A 1 95 ? 2.278 -10.597 12.253 1.00 96.38 95 PRO A CA 1
ATOM 692 C C . PRO A 1 95 ? 2.641 -9.976 10.901 1.00 96.38 95 PRO A C 1
ATOM 694 O O . PRO A 1 95 ? 3.687 -10.345 10.360 1.00 96.38 95 PRO A O 1
ATOM 697 N N . ASN A 1 96 ? 1.808 -9.106 10.329 1.00 98.12 96 ASN A N 1
ATOM 698 C CA . ASN A 1 96 ? 1.877 -8.809 8.903 1.00 98.12 96 ASN A CA 1
ATOM 699 C C . ASN A 1 96 ? 2.139 -7.334 8.581 1.00 98.12 96 ASN A C 1
ATOM 701 O O . ASN A 1 96 ? 1.862 -6.418 9.344 1.00 98.12 96 ASN A O 1
ATOM 705 N N . VAL A 1 97 ? 2.646 -7.112 7.371 1.00 98.12 97 VAL A N 1
ATOM 706 C CA . VAL A 1 97 ? 2.768 -5.802 6.728 1.00 98.12 97 VAL A CA 1
ATOM 707 C C . VAL A 1 97 ? 2.266 -5.881 5.298 1.00 98.12 97 VAL A C 1
ATOM 709 O O . VAL A 1 97 ? 2.292 -6.943 4.677 1.00 98.12 97 VAL A O 1
ATOM 712 N N . PHE A 1 98 ? 1.885 -4.738 4.740 1.00 98.19 98 PHE A N 1
ATOM 713 C CA . PHE A 1 98 ? 1.606 -4.601 3.318 1.00 98.19 98 PHE A CA 1
ATOM 714 C C . PHE A 1 98 ? 2.818 -4.004 2.594 1.00 98.19 98 PHE A C 1
ATOM 716 O O . PHE A 1 98 ? 3.269 -2.907 2.924 1.00 98.19 98 PHE A O 1
ATOM 723 N N . ALA A 1 99 ? 3.384 -4.748 1.640 1.00 97.94 99 ALA A N 1
ATOM 724 C CA . ALA A 1 99 ? 4.691 -4.455 1.063 1.00 97.94 99 ALA A CA 1
ATOM 725 C C . ALA A 1 99 ? 4.653 -4.286 -0.460 1.00 97.94 99 ALA A C 1
ATOM 727 O O . ALA A 1 99 ? 4.132 -5.142 -1.178 1.00 97.94 99 ALA A O 1
ATOM 728 N N . GLN A 1 100 ? 5.318 -3.235 -0.947 1.00 97.75 100 GLN A N 1
ATOM 729 C CA . GLN A 1 100 ? 5.772 -3.123 -2.333 1.00 97.75 100 GLN A CA 1
ATOM 730 C C . GLN A 1 100 ? 7.053 -3.960 -2.483 1.00 97.75 100 GLN A C 1
ATOM 732 O O . GLN A 1 100 ? 8.018 -3.761 -1.749 1.00 97.75 100 GLN A O 1
ATOM 737 N N . THR A 1 101 ? 7.064 -4.911 -3.410 1.00 95.88 101 THR A N 1
ATOM 738 C CA . THR A 1 101 ? 8.106 -5.946 -3.545 1.00 95.88 101 THR A CA 1
ATOM 739 C C . THR A 1 101 ? 8.823 -5.938 -4.892 1.00 95.88 101 THR A C 1
ATOM 741 O O . THR A 1 101 ? 9.855 -6.591 -5.033 1.00 95.88 101 THR A O 1
ATOM 744 N N . SER A 1 102 ? 8.324 -5.179 -5.870 1.00 95.62 102 SER A N 1
ATOM 745 C CA . SER A 1 102 ? 8.998 -4.999 -7.154 1.00 95.62 102 SER A CA 1
ATOM 746 C C . SER A 1 102 ? 10.300 -4.226 -6.959 1.00 95.62 102 SER A C 1
ATOM 748 O O . SER A 1 102 ? 10.314 -3.153 -6.350 1.00 95.62 102 SER A O 1
ATOM 750 N N . ALA A 1 103 ? 11.376 -4.772 -7.526 1.00 94.75 103 ALA A N 1
ATOM 751 C CA . ALA A 1 103 ? 12.708 -4.175 -7.580 1.00 94.75 103 ALA A CA 1
ATOM 752 C C . ALA A 1 103 ? 13.009 -3.522 -8.946 1.00 94.75 103 ALA A C 1
ATOM 754 O O . ALA A 1 103 ? 14.176 -3.347 -9.303 1.00 94.75 103 ALA A O 1
ATOM 755 N N . ASP A 1 104 ? 11.969 -3.209 -9.729 1.00 95.38 104 ASP A N 1
ATOM 756 C CA . ASP A 1 104 ? 12.086 -2.494 -11.004 1.00 95.38 104 ASP A CA 1
ATOM 757 C C . ASP A 1 104 ? 12.859 -1.175 -10.807 1.00 95.38 104 ASP A C 1
ATOM 759 O O . ASP A 1 104 ? 12.532 -0.371 -9.933 1.00 95.38 104 ASP A O 1
ATOM 763 N N . LYS A 1 105 ? 13.908 -0.978 -11.615 1.00 95.75 105 LYS A N 1
ATOM 764 C CA . LYS A 1 105 ? 14.847 0.151 -11.519 1.00 95.75 105 LYS A CA 1
ATOM 765 C C . LYS A 1 105 ? 14.504 1.306 -12.464 1.00 95.75 105 LYS A C 1
ATOM 767 O O . LYS A 1 105 ? 15.338 2.181 -12.690 1.00 95.75 105 LYS A O 1
ATOM 772 N N . THR A 1 106 ? 13.311 1.310 -13.053 1.00 96.50 106 THR A N 1
ATOM 773 C CA . THR A 1 106 ? 12.844 2.423 -13.882 1.00 96.50 106 THR A CA 1
ATOM 774 C C . THR A 1 106 ? 12.752 3.689 -13.031 1.00 96.50 106 THR A C 1
ATOM 776 O O . THR A 1 106 ? 12.046 3.712 -12.029 1.00 96.50 106 THR A O 1
ATOM 779 N N . SER A 1 107 ? 13.461 4.749 -13.426 1.00 94.00 107 SER A N 1
ATOM 780 C CA . SER A 1 107 ? 13.351 6.067 -12.786 1.00 94.00 107 SER A CA 1
ATOM 781 C C . SER A 1 107 ? 12.027 6.747 -13.150 1.00 94.00 107 SER A C 1
ATOM 783 O O . SER A 1 107 ? 11.445 6.455 -14.198 1.00 94.00 107 SER A O 1
ATOM 785 N N . TYR A 1 108 ? 11.570 7.683 -12.310 1.00 94.31 108 TYR A N 1
ATOM 786 C CA . TYR A 1 108 ? 10.271 8.349 -12.454 1.00 94.31 108 TYR A CA 1
ATOM 787 C C . TYR A 1 108 ? 9.129 7.323 -12.508 1.00 94.31 108 TYR A C 1
ATOM 789 O O . TYR A 1 108 ? 8.320 7.297 -13.437 1.00 94.31 108 TYR A O 1
ATOM 797 N N . ARG A 1 109 ? 9.120 6.417 -11.528 1.00 94.75 109 ARG A N 1
ATOM 798 C CA . ARG A 1 109 ? 8.167 5.316 -11.393 1.00 94.75 109 ARG A CA 1
ATOM 799 C C . A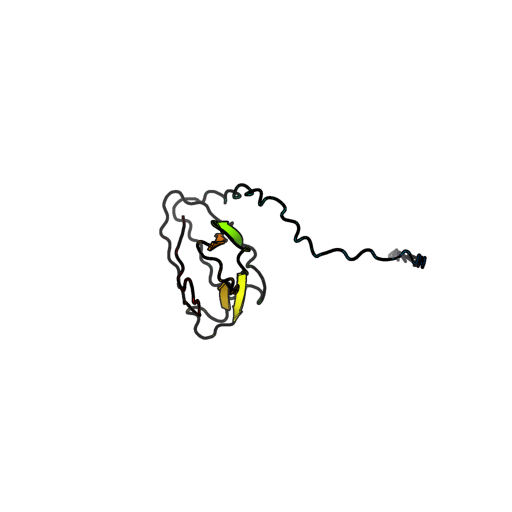RG A 1 109 ? 7.582 5.343 -9.992 1.00 94.75 109 ARG A C 1
ATOM 801 O O . ARG A 1 109 ? 8.311 5.154 -9.023 1.00 94.75 109 ARG A O 1
ATOM 808 N N . PHE A 1 110 ? 6.270 5.518 -9.892 1.00 94.69 110 PHE A N 1
ATOM 809 C CA . PHE A 1 110 ? 5.589 5.678 -8.610 1.00 94.69 110 PHE A CA 1
ATOM 810 C C . PHE A 1 110 ? 4.440 4.670 -8.510 1.00 94.69 110 PHE A C 1
ATOM 812 O O . PHE A 1 110 ? 3.313 4.953 -8.927 1.00 94.69 110 PHE A O 1
ATOM 819 N N . PRO A 1 111 ? 4.717 3.454 -8.011 1.00 96.06 111 PRO A N 1
ATOM 820 C CA . PRO A 1 111 ? 3.679 2.483 -7.731 1.00 96.06 111 PRO A CA 1
ATOM 821 C C . PRO A 1 111 ? 2.815 2.971 -6.579 1.00 96.06 111 PRO A C 1
ATOM 823 O O . PRO A 1 111 ? 3.333 3.382 -5.541 1.00 96.06 111 PRO A O 1
ATOM 826 N N . LEU A 1 112 ? 1.507 2.869 -6.749 1.00 96.69 112 LEU A N 1
ATOM 827 C CA . LEU A 1 112 ? 0.527 3.252 -5.748 1.00 96.69 112 LEU A CA 1
ATOM 828 C C . LEU A 1 112 ? -0.184 2.003 -5.237 1.00 96.69 112 LEU A C 1
ATOM 830 O O . LEU A 1 112 ? -0.409 1.060 -5.999 1.00 96.69 112 LEU A O 1
ATOM 834 N N . ALA A 1 113 ? -0.545 2.026 -3.960 1.00 97.00 113 ALA A N 1
ATOM 835 C CA . ALA A 1 113 ? -1.579 1.171 -3.406 1.00 97.00 113 ALA A CA 1
ATOM 836 C C . ALA A 1 113 ? -2.634 2.078 -2.777 1.00 97.00 113 ALA A C 1
ATOM 838 O O . ALA A 1 113 ? -2.339 2.831 -1.848 1.00 97.00 113 ALA A O 1
ATOM 839 N N . ILE A 1 114 ? -3.833 2.046 -3.341 1.00 96.06 114 ILE A N 1
ATOM 840 C CA . ILE A 1 114 ? -4.904 3.001 -3.075 1.00 96.06 114 ILE A CA 1
ATOM 841 C C . ILE A 1 114 ? -5.971 2.284 -2.258 1.00 96.06 114 ILE A C 1
ATOM 843 O O . ILE A 1 114 ? -6.369 1.176 -2.606 1.00 96.06 114 ILE A O 1
ATOM 847 N N . ALA A 1 115 ? -6.401 2.898 -1.155 1.00 96.06 115 ALA A N 1
ATOM 848 C CA . ALA A 1 115 ? -7.466 2.357 -0.320 1.00 96.06 115 ALA A CA 1
ATOM 849 C C . ALA A 1 115 ? -8.838 2.627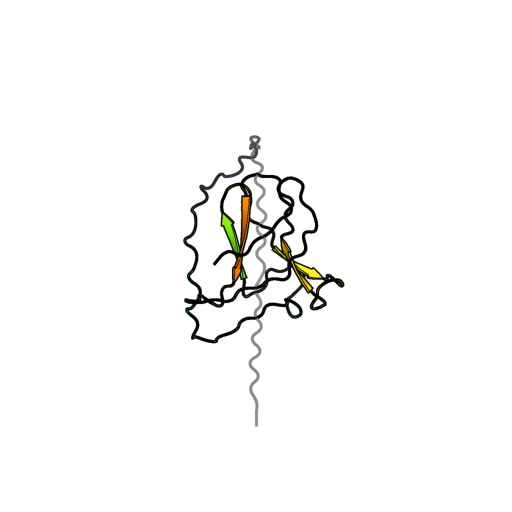 -0.958 1.00 96.06 115 ALA A C 1
ATOM 851 O O . ALA A 1 115 ? -9.169 3.768 -1.272 1.00 96.06 115 ALA A O 1
ATOM 852 N N . ASP A 1 116 ? -9.658 1.588 -1.079 1.00 96.38 116 ASP A N 1
ATOM 853 C CA . ASP A 1 116 ? -10.967 1.648 -1.743 1.00 96.38 116 ASP A CA 1
ATOM 854 C C . ASP A 1 116 ? -12.088 2.196 -0.854 1.00 96.38 116 ASP A C 1
ATOM 856 O O . ASP A 1 116 ? -13.176 2.519 -1.331 1.00 96.38 116 ASP A O 1
ATOM 860 N N . GLU A 1 117 ? -11.868 2.241 0.460 1.00 95.31 117 GLU A N 1
ATOM 861 C CA . GLU A 1 117 ? -12.951 2.390 1.435 1.00 95.31 117 GLU A CA 1
ATOM 862 C C . GLU A 1 117 ? -13.348 3.834 1.736 1.00 95.31 117 GLU A C 1
ATOM 864 O O . GLU A 1 117 ? -14.370 4.037 2.390 1.00 95.31 117 GLU A O 1
ATOM 869 N N . GLY A 1 118 ? -12.585 4.842 1.303 1.00 93.12 118 GLY A N 1
ATOM 870 C CA . GLY A 1 118 ? -12.910 6.211 1.684 1.00 93.12 118 GLY A CA 1
ATOM 871 C C . GLY A 1 118 ? -12.274 7.312 0.855 1.00 93.12 118 GLY A C 1
ATOM 872 O O . GLY A 1 118 ? -11.070 7.325 0.627 1.00 93.12 118 GLY A O 1
ATOM 873 N N . SER A 1 119 ? -13.105 8.288 0.497 1.00 94.94 119 SER A N 1
ATOM 874 C CA . SER A 1 119 ? -12.695 9.651 0.175 1.00 94.94 119 SER A CA 1
ATOM 875 C C . SER A 1 119 ? -13.116 10.573 1.320 1.00 94.94 119 SER A C 1
ATOM 877 O O . SER A 1 119 ? -14.212 10.435 1.874 1.00 94.94 119 SER A O 1
ATOM 879 N N . PHE A 1 120 ? -12.240 11.503 1.691 1.00 95.62 120 PHE A N 1
ATOM 880 C CA . PHE A 1 120 ? -12.419 12.394 2.833 1.00 95.62 120 PHE A CA 1
ATOM 881 C C . PHE A 1 120 ? -12.242 13.836 2.379 1.00 95.62 120 PHE A C 1
ATOM 883 O O . PHE A 1 120 ? -11.332 14.140 1.613 1.00 95.62 120 PHE A O 1
ATOM 890 N N . ARG A 1 121 ? -13.107 14.729 2.864 1.00 94.75 121 ARG A N 1
ATOM 891 C CA . ARG A 1 121 ? -12.972 16.168 2.603 1.00 94.75 121 ARG A CA 1
ATOM 892 C C . ARG A 1 121 ? -11.818 16.775 3.399 1.00 94.75 121 ARG A C 1
ATOM 894 O O . ARG A 1 121 ? -11.014 17.508 2.840 1.00 94.75 121 ARG A O 1
ATOM 901 N N . ASP A 1 122 ? -11.775 16.447 4.686 1.00 95.25 122 ASP A N 1
ATOM 902 C CA . ASP A 1 122 ? -10.761 16.866 5.646 1.00 95.25 122 ASP A CA 1
ATOM 903 C C . ASP A 1 122 ? -10.216 15.589 6.302 1.00 95.25 122 ASP A C 1
ATOM 905 O O . ASP A 1 122 ? -10.999 14.740 6.741 1.00 95.25 122 ASP A O 1
ATOM 909 N N . LEU A 1 123 ? -8.894 15.415 6.314 1.00 94.31 123 LEU A N 1
ATOM 910 C CA . LEU A 1 123 ? -8.248 14.158 6.694 1.00 94.31 123 LEU A CA 1
ATOM 911 C C . LEU A 1 123 ? -6.983 14.406 7.515 1.00 94.31 123 LEU A C 1
ATOM 913 O O . LEU A 1 123 ? -6.092 15.130 7.077 1.00 94.31 123 LEU A O 1
ATOM 917 N N . ASP A 1 124 ? -6.872 13.685 8.631 1.00 96.81 124 ASP A N 1
ATOM 918 C CA . ASP A 1 124 ? -5.601 13.401 9.292 1.00 96.81 124 ASP A CA 1
ATOM 919 C C . ASP A 1 124 ? -5.107 12.016 8.859 1.00 96.81 124 ASP A C 1
ATOM 921 O O . ASP A 1 124 ? -5.752 10.998 9.123 1.00 96.81 124 ASP A O 1
ATOM 925 N N . LEU A 1 125 ? -3.950 11.969 8.196 1.00 96.44 125 LEU A N 1
ATOM 926 C CA . LEU A 1 125 ? -3.377 10.739 7.654 1.00 96.44 125 LEU A CA 1
ATOM 927 C C . LEU A 1 125 ? -2.021 10.440 8.288 1.00 96.44 125 LEU A C 1
ATOM 929 O O . LEU A 1 125 ? -1.150 11.302 8.385 1.00 96.44 125 LEU A O 1
ATOM 933 N N . SER A 1 126 ? -1.820 9.187 8.688 1.00 96.69 126 SER A N 1
ATOM 934 C CA . SER A 1 126 ? -0.538 8.713 9.204 1.00 96.69 126 SER A CA 1
ATOM 935 C C . SER A 1 126 ? -0.241 7.305 8.706 1.00 96.69 126 SER A C 1
ATOM 937 O O . SER A 1 126 ? -1.146 6.510 8.456 1.00 96.69 126 SER A O 1
ATOM 939 N N . VAL A 1 127 ? 1.046 6.990 8.567 1.00 96.69 127 VAL A N 1
ATOM 940 C CA . VAL A 1 127 ? 1.515 5.663 8.167 1.00 96.69 127 VAL A CA 1
ATOM 941 C C . VAL A 1 127 ? 2.788 5.311 8.918 1.00 96.69 127 VAL A C 1
ATOM 943 O O . VAL A 1 127 ? 3.639 6.160 9.178 1.00 96.69 127 VAL A O 1
ATOM 946 N N . ARG A 1 128 ? 2.927 4.031 9.261 1.00 96.75 128 ARG A N 1
ATOM 947 C CA . ARG A 1 128 ? 4.189 3.455 9.725 1.00 96.75 128 ARG A CA 1
ATOM 948 C C . ARG A 1 128 ? 4.880 2.846 8.515 1.00 96.75 128 ARG A C 1
ATOM 950 O O . ARG A 1 128 ? 4.401 1.859 7.970 1.00 96.75 128 ARG A O 1
ATOM 957 N N . PHE A 1 129 ? 5.977 3.455 8.087 1.00 95.69 129 PHE A N 1
ATOM 958 C CA . PHE A 1 129 ? 6.717 3.042 6.900 1.00 95.69 129 PHE A CA 1
ATOM 959 C C . PHE A 1 129 ? 8.119 2.556 7.273 1.00 95.69 129 PHE A C 1
ATOM 961 O O . PHE A 1 129 ? 8.790 3.166 8.105 1.00 95.69 129 PHE A O 1
ATOM 968 N N . LYS A 1 130 ? 8.565 1.467 6.636 1.00 95.69 130 LYS A N 1
ATOM 969 C CA . LYS A 1 130 ? 9.912 0.912 6.794 1.00 95.69 130 LYS A CA 1
ATOM 970 C C . LYS A 1 130 ? 10.555 0.715 5.416 1.00 95.69 130 LYS A C 1
ATOM 972 O O . LYS A 1 130 ? 10.165 -0.216 4.709 1.00 95.69 130 LYS A O 1
ATOM 977 N N . PRO A 1 131 ? 11.540 1.538 5.017 1.00 95.38 131 PRO A N 1
ATOM 978 C CA . PRO A 1 131 ? 12.302 1.273 3.805 1.00 95.38 131 PRO A CA 1
ATOM 979 C C . PRO A 1 131 ? 13.158 0.014 3.993 1.00 95.38 131 PRO A C 1
ATOM 981 O O . PRO A 1 131 ? 13.914 -0.089 4.955 1.00 95.38 131 PRO A O 1
ATOM 984 N N . ILE A 1 132 ? 13.053 -0.943 3.067 1.00 95.44 132 ILE A N 1
ATOM 985 C CA . ILE A 1 132 ? 13.838 -2.192 3.109 1.00 95.44 132 ILE A CA 1
ATOM 986 C C . ILE A 1 132 ? 15.079 -2.088 2.226 1.00 95.44 132 ILE A C 1
ATOM 988 O O . ILE A 1 132 ? 16.193 -2.356 2.662 1.00 95.44 132 ILE A O 1
ATOM 992 N N . SER A 1 133 ? 14.875 -1.695 0.970 1.00 92.38 133 SER A N 1
ATOM 993 C CA . SER A 1 133 ? 15.895 -1.696 -0.077 1.00 92.38 133 SER A CA 1
ATOM 994 C C . SER A 1 133 ? 15.473 -0.788 -1.227 1.00 92.38 133 SER A C 1
ATOM 996 O O . SER A 1 133 ? 14.283 -0.546 -1.406 1.00 92.38 133 SER A O 1
ATOM 998 N N . GLY A 1 134 ? 16.430 -0.351 -2.037 1.00 91.94 134 GLY A N 1
ATOM 999 C CA . GLY A 1 134 ? 16.190 0.439 -3.241 1.00 91.94 134 GLY A CA 1
ATOM 1000 C C . GLY A 1 134 ? 17.476 1.140 -3.655 1.00 91.94 134 GLY A C 1
ATOM 1001 O O . GLY A 1 134 ? 18.179 1.668 -2.801 1.00 91.94 134 GLY A O 1
ATOM 1002 N N . SER A 1 135 ? 17.834 1.085 -4.939 1.00 92.62 135 SER A N 1
ATOM 1003 C CA . SER A 1 135 ? 19.054 1.735 -5.449 1.00 92.62 135 SER A CA 1
ATOM 1004 C C . SER A 1 135 ? 18.780 3.016 -6.233 1.00 92.62 135 SER A C 1
ATOM 1006 O O . SER A 1 135 ? 19.690 3.814 -6.411 1.00 92.62 135 SER A O 1
ATOM 1008 N N . VAL A 1 136 ? 17.559 3.167 -6.757 1.00 93.94 136 VAL A N 1
ATOM 1009 C CA . VAL A 1 136 ? 17.106 4.381 -7.452 1.00 93.94 136 VAL A CA 1
ATOM 1010 C C . VAL A 1 136 ? 16.389 5.261 -6.441 1.00 93.94 136 VAL A C 1
ATOM 1012 O O . VAL A 1 136 ? 16.877 6.334 -6.114 1.00 93.94 136 VAL A O 1
ATOM 1015 N N . ASP A 1 137 ? 15.317 4.724 -5.857 1.00 88.62 137 ASP A N 1
ATOM 1016 C CA . ASP A 1 137 ? 14.585 5.328 -4.754 1.00 88.62 137 ASP A CA 1
ATOM 1017 C C . ASP A 1 137 ? 14.456 4.312 -3.613 1.00 88.62 137 ASP A C 1
ATOM 1019 O O . ASP A 1 137 ? 14.178 3.131 -3.840 1.00 88.62 137 ASP A O 1
ATOM 1023 N N . GLN A 1 138 ? 14.653 4.774 -2.379 1.00 94.06 138 GLN A N 1
ATOM 1024 C CA . GLN A 1 138 ? 14.407 4.014 -1.151 1.00 94.06 138 GLN A CA 1
ATOM 1025 C C . GLN A 1 138 ? 13.502 4.838 -0.223 1.00 94.06 138 GLN A C 1
ATOM 1027 O O . GLN A 1 138 ? 13.842 5.154 0.916 1.00 94.06 138 GLN A O 1
ATOM 1032 N N . ALA A 1 139 ? 12.352 5.241 -0.751 1.00 92.94 139 ALA A N 1
ATOM 1033 C CA . ALA A 1 139 ? 11.425 6.148 -0.092 1.00 92.94 139 ALA A CA 1
ATOM 1034 C C . ALA A 1 139 ? 9.971 5.740 -0.354 1.00 92.94 139 ALA A C 1
ATOM 1036 O O . ALA A 1 139 ? 9.680 4.951 -1.253 1.00 92.94 139 ALA A O 1
ATOM 1037 N N . ALA A 1 140 ? 9.065 6.302 0.439 1.00 95.06 140 ALA A N 1
ATOM 1038 C CA . ALA A 1 140 ? 7.632 6.293 0.191 1.00 95.06 140 ALA A CA 1
ATOM 1039 C C . ALA A 1 140 ? 7.018 7.583 0.740 1.00 95.06 140 ALA A C 1
ATOM 1041 O O . ALA A 1 140 ? 7.636 8.288 1.540 1.00 95.06 140 ALA A O 1
ATOM 1042 N N . GLY A 1 141 ? 5.792 7.869 0.318 1.00 94.88 141 GLY A N 1
ATOM 1043 C CA . GLY A 1 141 ? 5.028 9.019 0.772 1.00 94.88 141 GLY A CA 1
ATOM 1044 C C . GLY A 1 141 ? 3.536 8.732 0.734 1.00 94.88 141 GLY A C 1
ATOM 1045 O O . GLY A 1 141 ? 3.087 7.784 0.089 1.00 94.88 141 GLY A O 1
ATOM 1046 N N . LEU A 1 142 ? 2.786 9.556 1.454 1.00 96.44 142 LEU A N 1
ATOM 1047 C CA . LEU A 1 142 ? 1.333 9.580 1.399 1.00 96.44 142 LEU A CA 1
ATOM 1048 C C . LEU A 1 142 ? 0.881 10.515 0.275 1.00 96.44 142 LEU A C 1
ATOM 1050 O O . LEU A 1 142 ? 1.505 11.549 0.042 1.00 96.44 142 LEU A O 1
ATOM 1054 N N . VAL A 1 143 ? -0.210 10.147 -0.389 1.00 93.06 143 VAL A N 1
ATOM 1055 C CA . VAL A 1 143 ? -0.902 10.953 -1.402 1.00 93.06 143 VAL A CA 1
ATOM 1056 C C . VAL A 1 143 ? -2.383 10.951 -1.030 1.00 93.06 143 VAL A C 1
ATOM 1058 O O . VAL A 1 143 ? -2.884 9.911 -0.596 1.00 93.06 143 VAL A O 1
ATOM 1061 N N . TRP A 1 144 ? -3.051 12.099 -1.142 1.00 88.31 144 TRP A N 1
ATOM 1062 C CA . TRP A 1 144 ? -4.453 12.301 -0.773 1.00 88.31 144 TRP A CA 1
ATOM 1063 C C . TRP A 1 144 ? -5.108 13.355 -1.666 1.00 88.31 144 TRP A C 1
ATOM 1065 O O . TRP A 1 144 ? -4.364 14.203 -2.214 1.00 88.31 144 TRP A O 1
#

Secondary structure (DSSP, 8-state):
-PPP-----------------------------------PPPPPPPBPPTT-------TTSPTTS--TTEEEEEEESSSPP-EEEEE-TTSSSSSEEEEE------SSEEEEEEESS-B-SS------------SS--------

pLDDT: mean 80.93, std 23.25, range [30.56, 98.5]